Protein AF-A0A1H0PZZ4-F1 (afdb_monomer_lite)

Radius of gyration: 13.43 Å; chains: 1; bounding box: 36×39×28 Å

Secondary structure (DSSP, 8-state):
-PPP----------TTS-B-HHHHHHHH---HHHHHHHHHTTSS-B-TTSSB-HHHHHHHHHHHT---TTS---

pLDDT: mean 70.98, std 18.13, range [37.12, 89.81]

Sequence (74 aa):
MVPPRRHPRTGRPSMSDRLTVADVCALYGVKPGTVRSWLSRGHITRTRAGGIDGPSLARWLSREAFTPRHLRTP

Organism: NCBI:txid1090615

InterPro domains:
  IPR041657 Helix-turn-helix domain, group 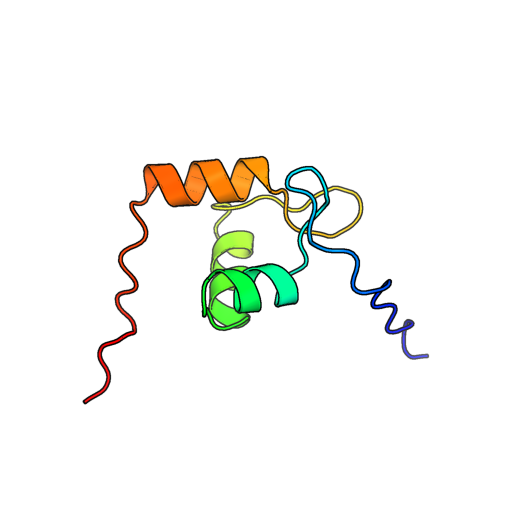17 [PF12728] (19-51)

Foldseek 3Di:
DDPDPDDPDPDPPDLQDFAALVNVCVVPVDDSVVVVVCDVVVQWDADPVGGTDSVSVVVSCVVVVDDVPPVDDD

Structure (mmCIF, N/CA/C/O backbone):
data_AF-A0A1H0PZZ4-F1
#
_entry.id   AF-A0A1H0PZZ4-F1
#
loop_
_atom_site.group_PDB
_atom_site.id
_atom_site.type_symbol
_atom_site.label_atom_id
_atom_site.label_alt_id
_atom_site.label_comp_id
_atom_site.label_asym_id
_atom_site.label_entity_id
_atom_site.label_seq_id
_atom_site.pdbx_PDB_ins_code
_atom_site.Cartn_x
_atom_site.Cartn_y
_atom_site.Cartn_z
_atom_site.occupancy
_atom_site.B_iso_or_equiv
_atom_site.auth_seq_id
_atom_site.auth_comp_id
_atom_site.auth_asym_id
_atom_site.auth_atom_id
_atom_site.pdbx_PDB_model_num
ATOM 1 N N . MET A 1 1 ? 8.061 -30.159 0.871 1.00 37.12 1 MET A N 1
ATOM 2 C CA . MET A 1 1 ? 8.823 -29.074 0.213 1.00 37.12 1 MET A CA 1
ATOM 3 C C . MET A 1 1 ? 8.127 -27.747 0.508 1.00 37.12 1 MET A C 1
ATOM 5 O O . MET A 1 1 ? 7.131 -27.431 -0.123 1.00 37.12 1 MET A O 1
ATOM 9 N N . VAL A 1 2 ? 8.572 -27.029 1.544 1.00 41.94 2 VAL A N 1
ATOM 10 C CA . VAL A 1 2 ? 8.045 -25.707 1.941 1.00 41.94 2 VAL A CA 1
ATOM 11 C C . VAL A 1 2 ? 9.042 -24.661 1.430 1.00 41.94 2 VAL A C 1
ATOM 13 O O . VAL A 1 2 ? 10.222 -24.792 1.754 1.00 41.94 2 VAL A O 1
ATOM 16 N N . PRO A 1 3 ? 8.648 -23.660 0.621 1.00 38.81 3 PRO A N 1
ATOM 17 C CA . PRO A 1 3 ? 9.589 -22.643 0.168 1.00 38.81 3 PRO A CA 1
ATOM 18 C C . PRO A 1 3 ? 10.002 -21.748 1.351 1.00 38.81 3 PRO A C 1
ATOM 20 O O . PRO A 1 3 ? 9.220 -21.553 2.288 1.00 38.81 3 PRO A O 1
ATOM 23 N N . PRO A 1 4 ? 11.232 -21.210 1.353 1.00 39.06 4 PRO A N 1
ATOM 24 C CA . PRO A 1 4 ? 11.812 -20.600 2.538 1.00 39.06 4 PRO A CA 1
ATOM 25 C C . PRO A 1 4 ? 11.097 -19.296 2.906 1.00 39.06 4 PRO A C 1
ATOM 27 O O . PRO A 1 4 ? 10.981 -18.373 2.098 1.00 39.06 4 PRO A O 1
ATOM 30 N N . ARG A 1 5 ? 10.697 -19.188 4.178 1.00 51.84 5 ARG A N 1
ATOM 31 C CA . ARG A 1 5 ? 10.408 -17.907 4.831 1.00 51.84 5 ARG A CA 1
ATOM 32 C C . ARG A 1 5 ? 11.712 -17.109 4.914 1.00 51.84 5 ARG A C 1
ATOM 34 O O . ARG A 1 5 ? 12.472 -17.263 5.862 1.00 51.84 5 ARG A O 1
ATOM 41 N N . ARG A 1 6 ? 11.986 -16.255 3.929 1.00 41.22 6 ARG A N 1
ATOM 42 C CA . ARG A 1 6 ? 12.980 -15.182 4.071 1.00 41.22 6 ARG A CA 1
ATOM 43 C C . ARG A 1 6 ? 12.246 -13.868 4.295 1.00 41.22 6 ARG A C 1
A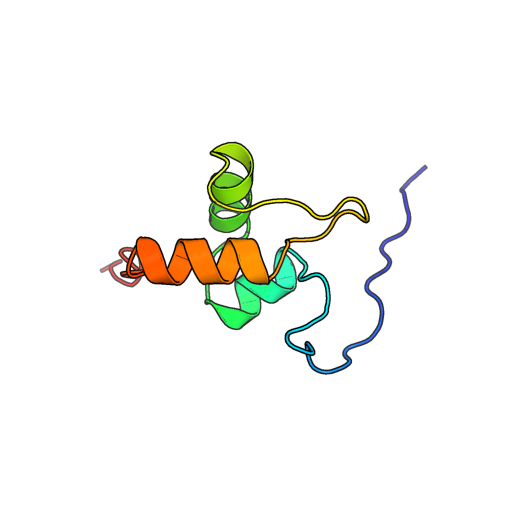TOM 45 O O . ARG A 1 6 ? 11.796 -13.241 3.345 1.00 41.22 6 ARG A O 1
ATOM 52 N N . HIS A 1 7 ? 12.153 -13.467 5.558 1.00 53.97 7 HIS A N 1
ATOM 53 C CA . HIS A 1 7 ? 12.124 -12.054 5.918 1.00 53.97 7 HIS A CA 1
ATOM 54 C C . HIS A 1 7 ? 13.583 -11.580 5.977 1.00 53.97 7 HIS A C 1
ATOM 56 O O . HIS A 1 7 ? 14.309 -12.010 6.878 1.00 53.97 7 HIS A O 1
ATOM 62 N N . PRO A 1 8 ? 14.068 -10.749 5.040 1.00 47.06 8 PRO A N 1
ATOM 63 C CA . PRO A 1 8 ? 15.324 -10.060 5.245 1.00 47.06 8 PRO A CA 1
ATOM 64 C C . PRO A 1 8 ? 15.083 -8.924 6.242 1.00 47.06 8 PRO A C 1
ATOM 66 O O . PRO A 1 8 ? 14.202 -8.098 6.040 1.00 47.06 8 PRO A O 1
ATOM 69 N N . ARG A 1 9 ? 15.858 -8.980 7.329 1.00 48.44 9 ARG A N 1
ATOM 70 C CA . ARG A 1 9 ? 16.340 -7.903 8.206 1.00 48.44 9 ARG A CA 1
ATOM 71 C C . ARG A 1 9 ? 15.521 -6.610 8.169 1.00 48.44 9 ARG A C 1
ATOM 73 O O . ARG A 1 9 ? 15.537 -5.886 7.182 1.00 48.44 9 ARG A O 1
ATOM 80 N N . THR A 1 10 ? 14.945 -6.288 9.319 1.00 48.81 10 THR A N 1
ATOM 81 C CA . THR A 1 10 ? 14.588 -4.947 9.792 1.00 48.81 10 THR A CA 1
ATOM 82 C C . THR A 1 10 ? 15.751 -3.958 9.595 1.00 48.81 10 THR A C 1
ATOM 84 O O . THR A 1 10 ? 16.469 -3.602 10.522 1.00 48.81 10 THR A O 1
ATOM 87 N N . GLY A 1 11 ? 15.971 -3.520 8.361 1.00 41.31 11 GLY A N 1
ATOM 88 C CA . GLY A 1 11 ? 16.427 -2.173 8.067 1.00 41.31 11 GLY A CA 1
ATOM 89 C C . GLY A 1 11 ? 15.177 -1.309 7.996 1.00 41.31 11 GLY A C 1
ATOM 90 O O . GLY A 1 11 ? 14.149 -1.769 7.499 1.00 41.31 11 GLY A O 1
ATOM 91 N N . ARG A 1 12 ? 15.221 -0.088 8.535 1.00 43.97 12 ARG A N 1
ATOM 92 C CA . ARG A 1 12 ? 14.154 0.903 8.322 1.00 43.97 12 ARG A CA 1
ATOM 93 C C . ARG A 1 12 ? 13.721 0.866 6.850 1.00 43.97 12 ARG A C 1
ATOM 95 O O . ARG A 1 12 ? 14.618 0.884 6.006 1.00 43.97 12 ARG A O 1
ATOM 102 N N . PRO A 1 13 ? 12.414 0.831 6.530 1.00 50.81 13 PRO A N 1
ATOM 103 C CA . PRO A 1 13 ? 11.982 0.951 5.147 1.00 50.81 13 PRO A CA 1
ATOM 104 C C . PRO A 1 13 ? 12.505 2.287 4.610 1.00 50.81 13 PRO A C 1
ATOM 106 O O . PRO A 1 13 ? 12.034 3.356 4.991 1.00 50.81 13 PRO A O 1
ATOM 109 N N . SER A 1 14 ? 13.544 2.225 3.777 1.00 48.00 14 SER A N 1
ATOM 110 C CA . SER A 1 14 ? 13.915 3.328 2.903 1.00 48.00 14 SER A CA 1
ATOM 111 C C . SER A 1 14 ? 12.751 3.507 1.933 1.00 48.00 14 SER A C 1
ATOM 113 O O . SER A 1 14 ? 12.256 2.518 1.394 1.00 48.00 14 SER A O 1
ATOM 115 N N . MET A 1 15 ? 12.297 4.741 1.696 1.00 47.31 15 MET A N 1
ATOM 116 C CA . MET A 1 15 ? 11.212 5.038 0.741 1.00 47.31 15 MET A CA 1
ATOM 117 C C . MET A 1 15 ? 11.464 4.475 -0.673 1.00 47.31 15 MET A C 1
ATOM 119 O O . MET A 1 15 ? 10.531 4.394 -1.469 1.00 47.31 15 MET A O 1
ATOM 123 N N . SER A 1 16 ? 12.699 4.065 -0.974 1.00 52.06 16 SER A N 1
ATOM 124 C CA . SER A 1 16 ? 13.118 3.483 -2.251 1.00 52.06 16 SER A CA 1
ATOM 125 C C . SER A 1 16 ? 13.016 1.952 -2.331 1.00 52.06 16 SER A C 1
ATOM 127 O O . SER A 1 16 ? 13.214 1.398 -3.411 1.00 52.06 16 SER A O 1
ATOM 129 N N . ASP A 1 17 ? 12.695 1.249 -1.240 1.00 55.44 17 ASP A N 1
ATOM 130 C CA . ASP A 1 17 ? 12.745 -0.213 -1.193 1.00 55.44 17 ASP A CA 1
ATOM 131 C C . ASP A 1 17 ? 11.353 -0.847 -1.158 1.00 55.44 17 ASP A C 1
ATOM 133 O O . ASP A 1 17 ? 10.553 -0.662 -0.244 1.00 55.44 17 ASP A O 1
ATOM 137 N N . ARG A 1 18 ? 11.089 -1.628 -2.206 1.00 67.12 18 ARG A N 1
ATOM 138 C CA . ARG A 1 18 ? 10.108 -2.714 -2.302 1.00 67.12 18 ARG A CA 1
ATOM 139 C C . ARG A 1 18 ? 9.447 -3.094 -0.959 1.00 67.12 18 ARG A C 1
ATOM 141 O O . ARG A 1 18 ? 9.989 -3.891 -0.197 1.00 67.12 18 ARG A O 1
ATOM 148 N N . LEU A 1 19 ? 8.223 -2.621 -0.730 1.00 83.38 19 LEU A N 1
ATOM 149 C CA . LEU A 1 19 ? 7.470 -2.913 0.494 1.00 83.38 19 LEU A CA 1
ATOM 150 C C . LEU A 1 19 ? 6.883 -4.326 0.452 1.00 83.38 19 LEU A C 1
ATOM 152 O O . LEU A 1 19 ? 6.427 -4.794 -0.589 1.00 83.38 19 LEU A O 1
ATOM 156 N N . THR A 1 20 ? 6.837 -5.043 1.566 1.00 86.56 20 THR A N 1
ATOM 157 C CA . THR A 1 20 ? 6.041 -6.273 1.653 1.00 86.56 20 THR A CA 1
ATOM 158 C C . THR A 1 20 ? 4.600 -5.962 2.052 1.00 86.56 20 THR A C 1
ATOM 160 O O . THR A 1 20 ? 4.279 -4.877 2.531 1.00 86.56 20 THR A O 1
ATOM 163 N N . VAL A 1 21 ? 3.704 -6.942 1.896 1.00 85.75 21 VAL A N 1
ATOM 164 C CA . VAL A 1 21 ? 2.335 -6.826 2.427 1.00 85.75 21 VAL A CA 1
ATOM 165 C C . VAL A 1 21 ? 2.360 -6.555 3.933 1.00 85.75 21 VAL A C 1
ATOM 167 O O . VAL A 1 21 ? 1.559 -5.759 4.407 1.00 85.75 21 VAL A O 1
ATOM 170 N N . ALA A 1 22 ? 3.282 -7.183 4.670 1.00 82.06 22 ALA A N 1
ATOM 171 C CA . ALA A 1 22 ? 3.429 -6.966 6.105 1.00 82.06 22 ALA A CA 1
ATOM 172 C C . ALA A 1 22 ? 3.858 -5.526 6.422 1.00 82.06 22 ALA A C 1
ATOM 174 O O . ALA A 1 22 ? 3.266 -4.917 7.308 1.00 82.06 22 ALA A O 1
ATOM 175 N N . ASP A 1 23 ? 4.794 -4.960 5.654 1.00 84.81 23 ASP A N 1
ATOM 176 C CA . ASP A 1 23 ? 5.229 -3.568 5.839 1.00 84.81 23 ASP A CA 1
ATOM 177 C C . ASP A 1 23 ? 4.077 -2.596 5.586 1.00 84.81 23 ASP A C 1
ATOM 179 O O . ASP A 1 23 ? 3.836 -1.701 6.387 1.00 84.81 23 ASP A O 1
ATOM 183 N N . VAL A 1 24 ? 3.289 -2.813 4.529 1.00 85.44 24 VAL A N 1
ATOM 184 C CA . VAL A 1 24 ? 2.099 -1.991 4.247 1.00 85.44 24 VAL A CA 1
ATOM 185 C C . VAL A 1 24 ? 1.047 -2.128 5.354 1.00 85.44 24 VAL A C 1
ATOM 187 O O . VAL A 1 24 ? 0.424 -1.144 5.742 1.00 85.44 24 VAL A O 1
ATOM 190 N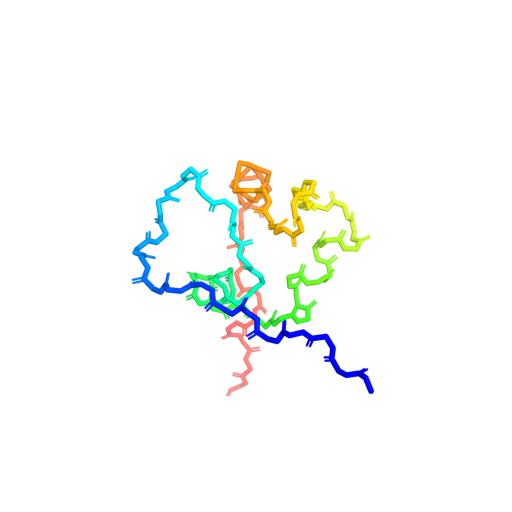 N . CYS A 1 25 ? 0.864 -3.323 5.917 1.00 87.31 25 CYS A N 1
ATOM 191 C CA . CYS A 1 25 ? -0.039 -3.506 7.056 1.00 87.31 25 CYS A CA 1
ATOM 192 C C . CYS A 1 25 ? 0.452 -2.747 8.295 1.00 87.31 25 CYS A C 1
ATOM 194 O O . CYS A 1 25 ? -0.353 -2.111 8.968 1.00 87.31 25 CYS A O 1
ATOM 196 N N . ALA A 1 26 ? 1.756 -2.786 8.577 1.00 83.19 26 ALA A N 1
ATOM 197 C CA . ALA A 1 26 ? 2.355 -2.102 9.718 1.00 83.19 26 ALA A CA 1
ATOM 198 C C . ALA A 1 26 ? 2.343 -0.572 9.561 1.00 83.19 26 ALA A C 1
ATOM 200 O O . ALA A 1 26 ? 2.042 0.134 10.516 1.00 83.19 26 ALA A O 1
ATOM 201 N N . LEU A 1 27 ? 2.622 -0.062 8.357 1.00 83.31 27 LEU A N 1
ATOM 202 C CA . LEU A 1 27 ? 2.670 1.374 8.063 1.00 83.31 27 LEU A CA 1
ATOM 203 C C . LEU A 1 27 ? 1.286 2.028 8.070 1.00 83.31 27 LEU A C 1
ATOM 205 O O . LEU A 1 27 ? 1.151 3.166 8.509 1.00 83.31 27 LEU A O 1
ATOM 209 N N . TYR A 1 28 ? 0.265 1.320 7.581 1.00 83.31 28 TYR A N 1
ATOM 210 C CA . TYR A 1 28 ? -1.069 1.892 7.362 1.00 83.31 28 TYR A CA 1
ATOM 211 C C . TYR A 1 28 ? -2.159 1.291 8.261 1.00 83.31 28 TYR A C 1
ATOM 213 O O . TYR A 1 28 ? -3.326 1.656 8.135 1.00 83.31 28 TYR A O 1
ATOM 221 N N . GLY A 1 29 ? -1.815 0.353 9.150 1.00 83.25 29 GLY A N 1
ATOM 222 C CA . GLY A 1 29 ? -2.761 -0.276 10.081 1.00 83.25 29 GLY A CA 1
ATOM 223 C C . GLY A 1 29 ? -3.847 -1.121 9.403 1.00 83.25 29 GLY A C 1
ATOM 224 O O . GLY A 1 29 ? -4.919 -1.334 9.967 1.00 83.25 29 GLY A O 1
ATOM 225 N N . VAL A 1 30 ? -3.610 -1.585 8.175 1.00 85.69 30 VAL A N 1
ATOM 226 C CA . VAL A 1 30 ? -4.597 -2.342 7.393 1.00 85.69 30 VAL A CA 1
ATOM 227 C C . VAL A 1 30 ? -4.406 -3.846 7.517 1.00 85.69 30 VAL A C 1
ATOM 229 O O . VAL A 1 30 ? -3.310 -4.348 7.755 1.00 85.69 30 VAL A O 1
ATOM 232 N N . LYS A 1 31 ? -5.487 -4.601 7.303 1.00 86.19 31 LYS A N 1
ATOM 233 C CA . LYS A 1 31 ? -5.427 -6.065 7.261 1.00 86.19 31 LYS A CA 1
ATOM 234 C C . LYS A 1 31 ? -4.728 -6.537 5.972 1.00 86.19 31 LYS A C 1
ATOM 236 O O . LYS A 1 31 ? -4.952 -5.950 4.910 1.00 86.19 31 LYS A O 1
A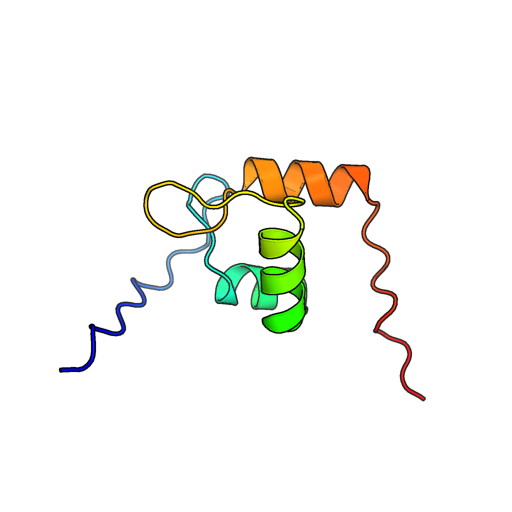TOM 241 N N . PRO A 1 32 ? -4.005 -7.674 5.993 1.00 86.69 32 PRO A N 1
ATOM 242 C CA . PRO A 1 32 ? -3.371 -8.236 4.794 1.00 86.69 32 PRO A CA 1
ATOM 243 C C . PRO A 1 32 ? -4.352 -8.512 3.649 1.00 86.69 32 PRO A C 1
ATOM 245 O O . PRO A 1 32 ? -3.991 -8.408 2.480 1.00 86.69 32 PRO A O 1
ATOM 248 N N . GLY A 1 33 ? -5.605 -8.857 3.971 1.00 87.94 33 GLY A N 1
ATOM 249 C CA . GLY A 1 33 ? -6.669 -9.042 2.980 1.00 87.94 33 GLY A CA 1
ATOM 250 C C . GLY A 1 33 ? -6.994 -7.760 2.210 1.00 87.94 33 GLY A C 1
ATOM 251 O O . GLY A 1 33 ? -7.219 -7.815 1.006 1.00 87.94 33 GLY A O 1
ATOM 252 N N . THR A 1 34 ? -6.929 -6.606 2.873 1.00 89.38 34 THR A N 1
ATOM 253 C CA . THR A 1 34 ? -7.150 -5.296 2.255 1.00 89.38 34 THR A CA 1
ATOM 254 C C . THR A 1 34 ? -6.046 -4.983 1.246 1.00 89.38 34 THR A C 1
ATOM 256 O O . THR A 1 34 ? -6.336 -4.660 0.099 1.00 89.38 34 THR A O 1
ATOM 259 N N . VAL A 1 35 ? -4.783 -5.204 1.622 1.00 88.88 35 VAL A N 1
ATOM 260 C CA . VAL A 1 35 ? -3.635 -5.007 0.720 1.00 88.88 35 VAL A CA 1
ATOM 261 C C . VAL A 1 35 ? -3.693 -5.955 -0.485 1.00 88.88 35 VAL A C 1
ATOM 263 O O . VAL A 1 35 ? -3.444 -5.548 -1.618 1.00 88.88 35 VAL A O 1
ATOM 266 N N . ARG A 1 36 ? -4.072 -7.225 -0.273 1.00 88.31 36 ARG A N 1
ATOM 267 C CA . ARG A 1 36 ? -4.290 -8.186 -1.372 1.00 88.31 36 ARG A CA 1
ATOM 268 C C . ARG A 1 36 ? -5.437 -7.764 -2.286 1.00 88.31 36 ARG A C 1
ATOM 270 O O . ARG A 1 36 ? -5.322 -7.935 -3.494 1.00 88.31 36 ARG A O 1
ATOM 277 N N . SER A 1 37 ?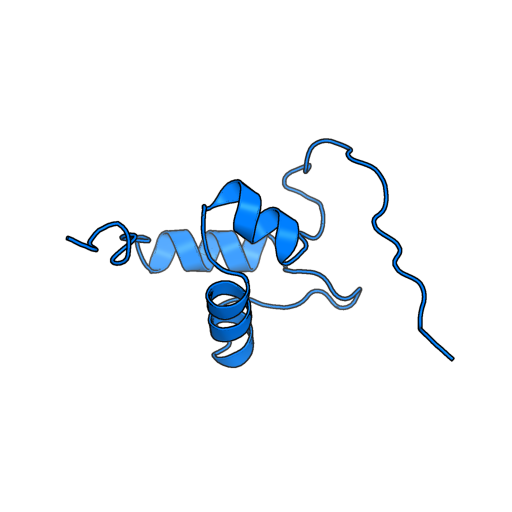 -6.503 -7.192 -1.728 1.00 88.81 37 SER A N 1
ATOM 278 C CA . SER A 1 37 ? -7.619 -6.646 -2.501 1.00 88.81 37 SER A CA 1
ATOM 279 C C . SER A 1 37 ? -7.141 -5.521 -3.421 1.00 88.81 37 SER A C 1
ATOM 281 O O . SER A 1 37 ? -7.429 -5.553 -4.615 1.00 88.81 37 SER A O 1
ATOM 283 N N . TRP A 1 38 ? -6.310 -4.598 -2.924 1.00 89.81 38 TRP A N 1
ATOM 284 C CA . TRP A 1 38 ? -5.728 -3.529 -3.747 1.00 89.81 38 TRP A CA 1
ATOM 285 C C . TRP A 1 38 ? -4.869 -4.062 -4.894 1.00 89.81 38 TRP A C 1
ATOM 287 O O . TRP A 1 38 ? -4.992 -3.585 -6.019 1.00 89.81 38 TRP A O 1
ATOM 297 N N . LEU A 1 39 ? -4.056 -5.089 -4.627 1.00 89.44 39 LEU A N 1
ATOM 298 C CA . LEU A 1 39 ? -3.271 -5.774 -5.657 1.00 89.44 39 LEU A CA 1
ATOM 299 C C . LEU A 1 39 ? -4.166 -6.452 -6.701 1.00 89.44 39 LEU A C 1
ATOM 301 O O . LEU A 1 39 ? -3.950 -6.286 -7.895 1.00 89.44 39 LEU A O 1
ATOM 305 N N . SER A 1 40 ? -5.181 -7.198 -6.260 1.00 88.69 40 SER A N 1
ATOM 306 C CA . SER A 1 40 ? -6.084 -7.927 -7.162 1.00 88.69 40 SER A CA 1
ATOM 307 C C . SER A 1 40 ? -6.915 -7.004 -8.052 1.00 88.69 40 SER A C 1
ATOM 309 O O . SER A 1 40 ? -7.221 -7.353 -9.185 1.00 88.69 40 SER A O 1
ATOM 311 N N . ARG A 1 41 ? -7.249 -5.810 -7.552 1.00 84.81 41 ARG A N 1
ATOM 312 C CA . ARG A 1 41 ? -8.023 -4.792 -8.270 1.00 84.81 41 ARG A CA 1
ATOM 313 C C . ARG A 1 41 ? -7.157 -3.890 -9.154 1.00 84.81 41 ARG A C 1
ATOM 315 O O . ARG A 1 41 ? -7.693 -3.017 -9.823 1.00 84.81 41 ARG A O 1
ATOM 322 N N . GLY A 1 42 ? -5.833 -4.070 -9.141 1.00 88.00 42 GLY A N 1
ATOM 323 C CA . GLY A 1 42 ? -4.901 -3.262 -9.932 1.00 88.00 42 GLY A CA 1
ATOM 324 C C . GLY A 1 42 ? -4.710 -1.830 -9.422 1.00 88.00 42 GLY A C 1
ATOM 325 O O . GLY A 1 42 ? -4.231 -0.979 -10.163 1.00 88.00 42 GLY A O 1
ATOM 326 N N . HIS A 1 43 ? -5.074 -1.550 -8.168 1.00 86.19 43 HIS A N 1
ATOM 327 C CA . HIS A 1 43 ? -4.877 -0.236 -7.548 1.00 86.19 43 HIS A CA 1
ATOM 328 C C . HIS A 1 43 ? -3.406 0.031 -7.214 1.00 86.19 43 HIS A C 1
ATOM 330 O O . HIS A 1 43 ? -2.934 1.159 -7.323 1.00 86.19 43 HIS A O 1
ATOM 336 N N . ILE A 1 44 ? -2.686 -1.020 -6.817 1.00 87.31 44 ILE A N 1
ATOM 337 C CA . ILE A 1 44 ? -1.255 -0.978 -6.512 1.00 87.31 44 ILE A CA 1
ATOM 338 C C . ILE A 1 44 ? -0.538 -2.083 -7.276 1.00 87.31 44 ILE A C 1
ATOM 340 O O . ILE A 1 44 ? -1.108 -3.146 -7.535 1.00 87.31 44 ILE A O 1
ATOM 344 N N . THR A 1 45 ? 0.724 -1.847 -7.614 1.00 87.69 45 THR A N 1
ATOM 345 C CA . THR A 1 45 ? 1.487 -2.744 -8.480 1.00 87.69 45 THR A CA 1
ATOM 346 C C . THR A 1 45 ? 2.478 -3.571 -7.676 1.00 87.69 45 THR A C 1
ATOM 348 O O . THR A 1 45 ? 3.081 -3.113 -6.701 1.00 87.69 45 THR A O 1
ATOM 351 N N . ARG A 1 46 ? 2.676 -4.818 -8.107 1.00 86.00 46 ARG A N 1
ATOM 352 C CA . ARG A 1 46 ? 3.762 -5.665 -7.619 1.00 86.00 46 ARG A CA 1
ATOM 353 C C . ARG A 1 46 ? 5.045 -5.398 -8.400 1.00 86.00 46 ARG A C 1
ATOM 355 O O . ARG A 1 46 ? 5.046 -5.405 -9.626 1.00 86.00 46 ARG A O 1
ATOM 362 N N . THR A 1 47 ? 6.155 -5.227 -7.696 1.00 83.56 47 THR A N 1
ATOM 363 C CA . THR A 1 47 ? 7.485 -5.205 -8.301 1.00 83.56 47 THR A CA 1
ATOM 364 C C . THR A 1 47 ? 7.828 -6.583 -8.860 1.00 83.56 47 THR A C 1
ATOM 366 O O . THR A 1 47 ? 7.417 -7.608 -8.309 1.00 83.56 47 THR A O 1
ATOM 369 N N . ARG A 1 48 ? 8.650 -6.626 -9.919 1.00 74.25 48 ARG A N 1
ATOM 370 C CA . ARG A 1 48 ? 9.121 -7.884 -10.538 1.00 74.25 48 ARG A CA 1
ATOM 371 C C . ARG A 1 48 ? 9.793 -8.827 -9.550 1.00 74.25 48 ARG A C 1
ATOM 373 O O . ARG A 1 48 ? 9.732 -10.038 -9.704 1.00 74.25 48 ARG A O 1
ATOM 380 N N . ALA A 1 49 ? 10.412 -8.270 -8.518 1.00 74.12 49 ALA A N 1
ATOM 381 C CA . ALA A 1 49 ? 11.097 -9.058 -7.520 1.00 74.12 49 ALA A CA 1
ATOM 382 C C . ALA A 1 49 ? 10.106 -9.736 -6.541 1.00 74.12 49 ALA A C 1
ATOM 384 O O . ALA A 1 49 ? 10.489 -10.699 -5.877 1.00 74.12 49 ALA A O 1
ATOM 385 N N . GLY A 1 50 ? 8.843 -9.269 -6.457 1.00 75.06 50 GLY A N 1
ATOM 386 C CA . GLY A 1 50 ? 7.731 -9.895 -5.718 1.00 75.06 50 GLY A CA 1
ATOM 387 C C . GLY A 1 50 ? 7.153 -9.088 -4.542 1.00 75.06 50 GLY A C 1
ATOM 388 O O . GLY A 1 50 ? 6.410 -9.648 -3.733 1.00 75.06 50 GLY A O 1
ATOM 389 N N . GLY A 1 51 ? 7.523 -7.811 -4.393 1.00 84.06 51 GLY A N 1
ATOM 390 C CA . GLY A 1 51 ? 7.002 -6.905 -3.353 1.00 84.06 51 GLY A CA 1
ATOM 391 C C . GLY A 1 51 ? 6.060 -5.861 -3.941 1.00 84.06 51 GLY A C 1
ATOM 392 O O . GLY A 1 51 ? 5.707 -5.952 -5.105 1.00 84.06 51 GLY A O 1
ATOM 393 N N . ILE A 1 52 ? 5.632 -4.897 -3.147 1.00 86.88 52 ILE A N 1
ATOM 394 C CA . ILE A 1 52 ? 4.742 -3.800 -3.516 1.00 86.88 52 ILE A CA 1
ATOM 395 C C . ILE A 1 52 ? 5.600 -2.618 -3.959 1.00 86.88 52 ILE A C 1
ATOM 397 O O . ILE A 1 52 ? 6.592 -2.276 -3.312 1.00 86.88 52 ILE A O 1
ATOM 401 N N . ASP A 1 53 ? 5.231 -2.027 -5.090 1.00 87.69 53 ASP A N 1
ATOM 402 C CA . ASP A 1 53 ? 5.883 -0.844 -5.631 1.00 87.69 53 ASP A CA 1
ATOM 403 C C . ASP A 1 53 ? 5.462 0.394 -4.828 1.00 87.69 53 ASP A C 1
ATOM 405 O O . ASP A 1 53 ? 4.311 0.832 -4.907 1.00 87.69 53 ASP A O 1
ATOM 409 N N . GLY A 1 54 ? 6.392 0.936 -4.036 1.00 82.88 54 GLY A N 1
ATOM 410 C CA . GLY A 1 54 ? 6.171 2.097 -3.168 1.00 82.88 54 GLY A CA 1
ATOM 411 C C . GLY A 1 54 ? 5.587 3.313 -3.903 1.00 82.88 54 GLY A C 1
ATOM 412 O O . GLY A 1 54 ? 4.588 3.858 -3.435 1.00 82.88 54 GLY A O 1
ATOM 413 N N . PRO A 1 55 ? 6.108 3.704 -5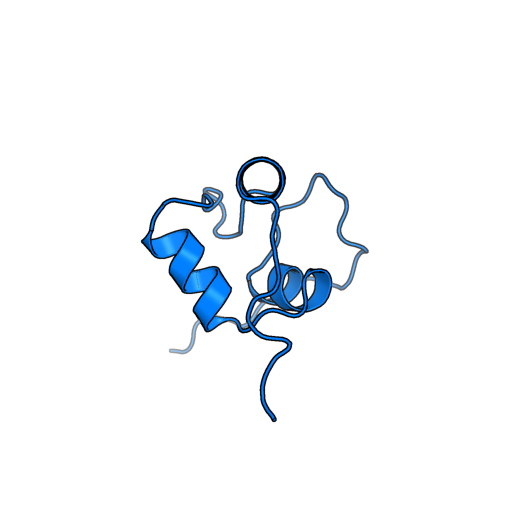.082 1.00 84.69 55 PRO A N 1
ATOM 414 C CA . PRO A 1 55 ? 5.545 4.795 -5.878 1.00 84.69 55 PRO A CA 1
ATOM 415 C C . PRO A 1 55 ? 4.108 4.562 -6.357 1.00 84.69 55 PRO A C 1
ATOM 417 O O . PRO A 1 55 ? 3.321 5.509 -6.390 1.00 84.69 55 PRO A O 1
ATOM 420 N N . SER A 1 56 ? 3.741 3.340 -6.761 1.00 83.00 56 SER A N 1
ATOM 421 C CA . SER A 1 56 ? 2.351 3.017 -7.118 1.00 83.00 56 SER A CA 1
ATOM 422 C C . SER A 1 56 ? 1.421 3.092 -5.907 1.00 83.00 56 SER A C 1
ATOM 424 O O . SER A 1 56 ? 0.338 3.664 -6.007 1.00 83.00 56 SER A O 1
ATOM 426 N N . LEU A 1 57 ? 1.874 2.594 -4.750 1.00 86.19 57 LEU A N 1
ATOM 427 C CA . LEU A 1 57 ? 1.133 2.655 -3.494 1.00 86.19 57 LEU A CA 1
ATOM 428 C C . LEU A 1 57 ? 0.917 4.105 -3.053 1.00 86.19 57 LEU A C 1
ATOM 430 O O . LEU A 1 57 ? -0.209 4.480 -2.742 1.00 86.19 57 LEU A O 1
ATOM 434 N N . ALA A 1 58 ? 1.967 4.927 -3.086 1.00 84.75 58 ALA A N 1
ATOM 435 C CA . ALA A 1 58 ? 1.889 6.343 -2.745 1.00 84.75 58 ALA A CA 1
ATOM 436 C C . ALA A 1 58 ? 0.929 7.094 -3.679 1.00 84.75 58 ALA A C 1
ATOM 438 O O . ALA A 1 58 ? 0.029 7.781 -3.204 1.00 84.75 58 ALA A O 1
ATOM 439 N N . ARG A 1 59 ? 1.052 6.901 -5.002 1.00 83.38 59 ARG A N 1
ATOM 440 C CA . ARG A 1 59 ? 0.138 7.506 -5.986 1.00 83.38 59 ARG A CA 1
ATOM 441 C C . ARG A 1 59 ? -1.313 7.111 -5.747 1.00 83.38 59 ARG A C 1
ATOM 443 O O . ARG A 1 59 ? -2.191 7.967 -5.814 1.00 83.38 59 ARG A O 1
ATOM 450 N N . TRP A 1 60 ? -1.563 5.835 -5.473 1.00 82.88 60 TRP A N 1
ATOM 451 C CA . TRP A 1 60 ? -2.906 5.355 -5.184 1.00 82.88 60 TRP A CA 1
ATOM 452 C C . TRP A 1 60 ? -3.469 5.992 -3.907 1.00 82.88 60 TRP A C 1
ATOM 454 O O . TRP A 1 60 ? -4.548 6.573 -3.946 1.00 82.88 60 TRP A O 1
ATOM 464 N N . LEU A 1 61 ? -2.708 5.995 -2.808 1.00 84.25 61 LEU A N 1
ATOM 465 C CA . LEU A 1 61 ? -3.131 6.597 -1.538 1.00 84.25 61 LEU A CA 1
ATOM 466 C C . LEU A 1 61 ? -3.397 8.106 -1.646 1.00 84.25 61 LEU A C 1
ATOM 468 O O . LEU A 1 61 ? -4.367 8.592 -1.064 1.00 84.25 61 LEU A O 1
ATOM 472 N N . SER A 1 62 ? -2.572 8.839 -2.401 1.00 81.19 62 SER A N 1
ATOM 473 C CA . SER A 1 62 ? -2.766 10.273 -2.648 1.00 81.19 62 SER A CA 1
ATOM 474 C C . SER A 1 62 ? -4.001 10.563 -3.502 1.00 81.19 62 SER A C 1
ATOM 476 O O . SER A 1 62 ? -4.651 11.582 -3.297 1.00 81.19 62 SER A O 1
ATOM 478 N N . ARG A 1 63 ? -4.340 9.678 -4.448 1.00 78.44 63 ARG A N 1
ATOM 479 C CA . ARG A 1 63 ? -5.508 9.831 -5.328 1.00 78.44 63 ARG A CA 1
ATOM 480 C C . ARG A 1 63 ? -6.816 9.443 -4.642 1.00 78.44 63 ARG A C 1
ATOM 482 O O . ARG A 1 63 ? -7.837 10.068 -4.898 1.00 78.44 63 ARG A O 1
ATOM 489 N N . GLU A 1 64 ? -6.786 8.422 -3.791 1.00 70.44 64 GLU A N 1
ATOM 490 C CA . GLU A 1 64 ? -7.985 7.872 -3.150 1.00 70.44 64 GLU A CA 1
ATOM 491 C C . GLU A 1 64 ? -8.333 8.569 -1.822 1.00 70.44 64 GLU A C 1
ATOM 493 O O . GLU A 1 64 ? -9.355 8.227 -1.233 1.00 70.44 64 GLU A O 1
ATOM 498 N N . ALA A 1 65 ? -7.494 9.509 -1.345 1.00 57.03 65 ALA A N 1
ATOM 499 C CA . ALA A 1 65 ? -7.603 10.176 -0.042 1.00 57.03 65 ALA A CA 1
ATOM 500 C C . ALA A 1 65 ? -8.079 9.186 1.025 1.00 57.03 65 ALA A C 1
ATOM 502 O O . ALA A 1 65 ? -9.222 9.241 1.478 1.00 57.03 65 ALA A O 1
ATOM 503 N N . PHE A 1 66 ? -7.201 8.221 1.325 1.00 57.53 66 PHE A N 1
ATOM 504 C CA . PHE A 1 66 ? -7.454 7.073 2.190 1.00 57.53 66 PHE A CA 1
ATOM 505 C C . PHE A 1 66 ? -8.222 7.484 3.455 1.00 57.53 66 PHE A C 1
ATOM 507 O O . PHE A 1 66 ? -7.634 7.881 4.457 1.00 57.53 66 PHE A O 1
ATOM 514 N N . THR A 1 67 ? -9.552 7.396 3.415 1.00 56.44 67 THR A N 1
ATOM 515 C CA . THR A 1 67 ? -10.395 7.474 4.601 1.00 56.44 67 THR A CA 1
ATOM 516 C C . THR A 1 67 ? -10.429 6.055 5.134 1.00 56.44 67 THR A C 1
ATOM 518 O O . THR A 1 67 ? -11.028 5.185 4.492 1.00 56.44 67 THR A O 1
ATOM 521 N N . PRO A 1 68 ? -9.778 5.759 6.270 1.00 51.81 68 PRO A N 1
ATOM 522 C CA . PRO A 1 68 ? -9.912 4.462 6.904 1.00 51.81 68 PRO A CA 1
ATOM 523 C C . PRO A 1 68 ? -11.365 4.300 7.380 1.00 51.81 68 PRO A C 1
ATOM 525 O O . PRO A 1 68 ? -11.684 4.493 8.548 1.00 51.81 68 PRO A O 1
ATOM 528 N N . ARG A 1 69 ? -12.269 3.893 6.476 1.00 51.66 69 ARG A N 1
ATOM 529 C CA . ARG A 1 69 ? -13.690 3.573 6.733 1.00 51.66 69 ARG A CA 1
ATOM 530 C C . ARG A 1 69 ? -13.877 2.365 7.667 1.00 51.66 69 ARG A C 1
ATOM 532 O O . ARG A 1 69 ? -14.992 1.884 7.825 1.00 51.66 69 ARG A O 1
ATOM 539 N N . HIS A 1 70 ? -12.807 1.886 8.301 1.00 56.66 70 HIS A N 1
ATOM 540 C CA . HIS A 1 70 ? -12.788 0.715 9.172 1.00 56.66 70 HIS A CA 1
ATOM 541 C C . HIS A 1 70 ? -12.343 0.998 10.619 1.00 56.66 70 HIS A C 1
ATOM 543 O O . HIS A 1 70 ? -12.248 0.053 11.392 1.00 56.66 70 HIS A O 1
ATOM 549 N N . LEU A 1 71 ? -12.174 2.265 11.032 1.00 51.28 71 LEU A N 1
ATOM 550 C CA . LEU A 1 71 ? -12.162 2.634 12.464 1.00 51.28 71 LEU A CA 1
ATOM 551 C C . LEU A 1 71 ? -13.577 2.789 13.058 1.00 51.28 71 LEU A C 1
ATOM 553 O O . LEU A 1 71 ? -13.746 3.366 14.125 1.00 51.28 71 LEU A O 1
ATOM 557 N N . ARG A 1 72 ? -14.610 2.268 12.383 1.00 44.94 72 ARG A N 1
ATOM 558 C CA . ARG A 1 72 ? -15.960 2.156 12.937 1.00 44.94 72 ARG A CA 1
ATOM 559 C C . ARG A 1 72 ? -16.342 0.684 13.033 1.00 44.94 72 ARG A C 1
ATOM 561 O O . ARG A 1 72 ? -16.844 0.092 12.083 1.00 44.94 72 ARG A O 1
ATOM 568 N N . THR A 1 73 ? -16.076 0.110 14.194 1.00 38.78 73 THR A N 1
ATOM 569 C CA . THR A 1 73 ? -16.871 -0.992 14.750 1.00 38.78 73 THR A CA 1
ATOM 570 C C . THR A 1 73 ? -17.093 -0.634 16.229 1.00 38.78 73 THR A C 1
ATOM 572 O O . THR A 1 73 ? -16.237 0.060 16.775 1.00 38.78 73 THR A O 1
ATOM 575 N N . PRO A 1 74 ? -18.274 -0.977 16.770 1.00 46.16 74 PRO A N 1
ATOM 576 C CA . PRO A 1 74 ? -19.123 -0.169 17.657 1.00 46.16 74 PRO A CA 1
ATOM 577 C C . PRO A 1 74 ? -18.517 0.231 18.999 1.00 46.16 74 PRO A C 1
ATOM 579 O O . PRO A 1 74 ? -17.694 -0.541 19.534 1.00 46.16 74 PRO A O 1
#